Protein AF-A0A1B6GDN1-F1 (afdb_monomer_lite)

Radius of gyration: 27.47 Å; chains: 1; bounding box: 68×45×64 Å

Structure (mmCIF, N/CA/C/O backbone):
data_AF-A0A1B6GDN1-F1
#
_entry.id   AF-A0A1B6GDN1-F1
#
loop_
_atom_site.group_PDB
_atom_site.id
_atom_site.type_symbol
_atom_site.label_atom_id
_atom_site.label_alt_id
_atom_site.label_comp_id
_atom_site.label_asym_id
_atom_site.label_entity_id
_atom_site.label_seq_id
_atom_site.pdbx_PDB_ins_code
_atom_site.Cartn_x
_atom_site.Cartn_y
_atom_site.Cartn_z
_atom_site.occupancy
_atom_site.B_iso_or_equiv
_atom_site.auth_seq_id
_atom_site.auth_comp_id
_atom_site.auth_asym_id
_atom_site.auth_atom_id
_atom_site.pdbx_PDB_model_num
ATOM 1 N N . MET A 1 1 ? -23.883 3.744 -25.651 1.00 36.44 1 MET A N 1
ATOM 2 C CA . MET A 1 1 ? -23.664 4.531 -24.412 1.00 36.44 1 MET A CA 1
ATOM 3 C C . MET A 1 1 ? -23.917 3.648 -23.193 1.00 36.44 1 MET A C 1
ATOM 5 O O . MET A 1 1 ? -25.060 3.277 -22.968 1.00 36.44 1 MET A O 1
ATOM 9 N N . LYS A 1 2 ? -22.890 3.274 -22.416 1.00 37.72 2 LYS A N 1
ATOM 10 C CA . LYS A 1 2 ? -23.077 2.554 -21.140 1.00 37.72 2 LYS A CA 1
ATOM 11 C C . LYS A 1 2 ? -23.098 3.582 -20.001 1.00 37.72 2 LYS A C 1
ATOM 13 O O . LYS A 1 2 ? -22.078 4.206 -19.729 1.00 37.72 2 LYS A O 1
ATOM 18 N N . ARG A 1 3 ? -24.257 3.800 -19.367 1.00 40.12 3 ARG A N 1
ATOM 19 C CA . ARG A 1 3 ? -24.359 4.583 -18.122 1.00 40.12 3 ARG A CA 1
ATOM 20 C C . ARG A 1 3 ? -23.755 3.750 -16.991 1.00 40.12 3 ARG A C 1
ATOM 22 O O . ARG A 1 3 ? -24.363 2.780 -16.553 1.00 40.12 3 ARG A O 1
ATOM 29 N N . THR A 1 4 ? -22.564 4.106 -16.525 1.00 49.62 4 THR A N 1
ATOM 30 C CA . THR A 1 4 ? -21.987 3.544 -15.300 1.00 49.62 4 THR A CA 1
ATOM 31 C C . THR A 1 4 ? -22.791 4.069 -14.113 1.00 49.62 4 THR A C 1
ATOM 33 O O . THR A 1 4 ? -22.749 5.261 -13.810 1.00 49.62 4 THR A O 1
ATOM 36 N N . LEU A 1 5 ? -23.563 3.198 -13.462 1.00 50.72 5 LEU A N 1
ATOM 37 C CA . LEU A 1 5 ? -24.262 3.536 -12.224 1.00 50.72 5 LEU A CA 1
ATOM 38 C C . LEU A 1 5 ? -23.212 3.894 -11.166 1.00 50.72 5 LEU A C 1
ATOM 40 O O . LEU A 1 5 ? -22.351 3.081 -10.832 1.00 50.72 5 LEU A O 1
ATOM 44 N N . GLN A 1 6 ? -23.249 5.129 -10.660 1.00 56.06 6 GLN A N 1
ATOM 45 C CA . GLN A 1 6 ? -22.423 5.518 -9.523 1.00 56.06 6 GLN A CA 1
ATOM 46 C C . GLN A 1 6 ? -22.907 4.762 -8.287 1.00 56.06 6 GLN A C 1
ATOM 48 O O . GLN A 1 6 ? -23.904 5.132 -7.671 1.00 56.06 6 GLN A O 1
ATOM 53 N N . ILE A 1 7 ? -22.188 3.706 -7.917 1.00 63.28 7 ILE A N 1
ATOM 54 C CA . ILE A 1 7 ? -22.429 2.984 -6.671 1.00 63.28 7 ILE A CA 1
ATOM 55 C C . ILE A 1 7 ? -21.961 3.895 -5.531 1.00 63.28 7 ILE A C 1
ATOM 57 O O . ILE A 1 7 ? -20.764 4.129 -5.346 1.00 63.28 7 ILE A O 1
ATOM 61 N N . SER A 1 8 ? -22.905 4.472 -4.790 1.00 66.00 8 SER A N 1
ATOM 62 C CA . SER A 1 8 ? -22.600 5.153 -3.532 1.00 66.00 8 SER A CA 1
ATOM 63 C C . SER A 1 8 ? -22.639 4.127 -2.408 1.00 66.00 8 SER A C 1
ATOM 65 O O . SER A 1 8 ? -23.619 3.404 -2.265 1.00 66.00 8 SER A O 1
ATOM 67 N N . SER A 1 9 ? -21.569 4.066 -1.616 1.00 77.38 9 SER A N 1
ATOM 68 C CA . SER A 1 9 ? -21.533 3.253 -0.401 1.00 77.38 9 SER A CA 1
ATOM 69 C C . SER A 1 9 ? -21.728 4.162 0.802 1.00 77.38 9 SER A C 1
ATOM 71 O O . SER A 1 9 ? -21.069 5.201 0.921 1.00 77.38 9 SER A O 1
ATOM 73 N N . THR A 1 10 ? -22.590 3.746 1.720 1.00 81.81 10 THR A N 1
ATOM 74 C CA . THR A 1 10 ? -22.705 4.360 3.043 1.00 81.81 10 THR A CA 1
ATOM 75 C C . THR A 1 10 ? -21.763 3.620 3.984 1.00 81.81 10 THR A C 1
ATOM 77 O O . THR A 1 10 ? -21.824 2.398 4.070 1.00 81.81 10 THR A O 1
ATOM 80 N N . ARG A 1 11 ? -20.864 4.335 4.661 1.00 84.06 11 ARG A N 1
ATOM 81 C CA . ARG A 1 11 ? -19.996 3.756 5.699 1.00 84.06 11 ARG A CA 1
ATOM 82 C C . ARG A 1 11 ? -19.789 4.760 6.828 1.00 84.06 11 ARG A C 1
ATOM 84 O O . ARG A 1 11 ? -19.886 5.969 6.600 1.00 84.06 11 ARG A O 1
ATOM 91 N N . ARG A 1 12 ? -19.521 4.264 8.038 1.00 84.25 12 ARG A N 1
ATOM 92 C CA . ARG A 1 12 ? -19.179 5.117 9.184 1.00 84.25 12 ARG A CA 1
ATOM 93 C C . ARG A 1 12 ? -17.812 5.756 8.961 1.00 84.25 12 ARG A C 1
ATOM 95 O O . ARG A 1 12 ? -16.894 5.116 8.446 1.00 84.25 12 ARG A O 1
ATOM 102 N N . CYS A 1 13 ? -17.685 7.026 9.325 1.00 80.38 13 CYS A N 1
ATOM 103 C CA . CYS A 1 13 ? -16.396 7.705 9.347 1.00 80.38 13 CYS A CA 1
ATOM 104 C C . CYS A 1 13 ? -15.622 7.286 10.594 1.00 80.38 13 CYS A C 1
ATOM 106 O O . CYS A 1 13 ? -15.923 7.774 11.674 1.00 80.38 13 CYS A O 1
ATOM 108 N N . ILE A 1 14 ? -14.643 6.398 10.418 1.00 84.69 14 ILE A N 1
ATOM 109 C CA . ILE A 1 14 ? -13.718 5.986 11.473 1.00 84.69 14 ILE A CA 1
ATOM 110 C C . ILE A 1 14 ? -12.353 6.601 11.154 1.00 84.69 14 ILE A C 1
ATOM 112 O O . ILE A 1 14 ? -11.709 6.253 10.166 1.00 84.69 14 ILE A O 1
ATOM 116 N N . ASN A 1 15 ? -11.956 7.567 11.965 1.00 85.06 15 ASN A N 1
ATOM 117 C CA . ASN A 1 15 ? -10.642 8.200 12.011 1.00 85.06 15 ASN A CA 1
ATOM 118 C C . ASN A 1 15 ? -10.199 8.346 13.481 1.00 85.06 15 ASN A C 1
ATOM 120 O O . ASN A 1 15 ? -11.004 8.115 14.387 1.00 85.06 15 ASN A O 1
ATOM 124 N N . SER A 1 16 ? -8.943 8.737 13.717 1.00 85.50 16 SER A N 1
ATOM 125 C CA . SER A 1 16 ? -8.387 8.860 15.077 1.00 85.50 16 SER A CA 1
ATOM 126 C C . SER A 1 16 ? -9.278 9.708 15.994 1.00 85.50 16 SER A C 1
ATOM 128 O O . SER A 1 16 ? -9.719 9.236 17.035 1.00 85.50 16 SER A O 1
ATOM 130 N N . ASN A 1 17 ? -9.670 10.900 15.539 1.00 84.88 17 ASN A N 1
ATOM 131 C CA . ASN A 1 17 ? -10.468 11.840 16.332 1.00 84.88 17 ASN A CA 1
ATOM 132 C C . ASN A 1 17 ? -11.879 11.306 16.646 1.00 84.88 17 ASN A C 1
ATOM 134 O O . ASN A 1 17 ? -12.402 11.526 17.735 1.00 84.88 17 ASN A O 1
ATOM 138 N N . SER A 1 18 ? -12.512 10.589 15.710 1.00 86.38 18 SER A N 1
ATOM 139 C CA . SER A 1 18 ? -13.833 9.973 15.916 1.00 86.38 18 SER A CA 1
ATOM 140 C C . SER A 1 18 ? -13.783 8.800 16.896 1.00 86.38 18 SER A C 1
ATOM 142 O O . SER A 1 18 ? -14.726 8.605 17.659 1.00 86.38 18 SER A O 1
ATOM 144 N N . LEU A 1 19 ? -12.677 8.045 16.909 1.00 89.94 19 LEU A N 1
ATOM 145 C CA . LEU A 1 19 ? -12.455 6.964 17.869 1.00 89.94 19 LEU A CA 1
ATOM 146 C C . LEU A 1 19 ? -12.156 7.515 19.261 1.00 89.94 19 LEU A C 1
ATOM 148 O O . LEU A 1 19 ? -12.656 6.984 20.246 1.00 89.94 19 LEU A O 1
ATOM 152 N N . GLU A 1 20 ? -11.396 8.601 19.345 1.00 90.62 20 GLU A N 1
ATOM 153 C CA . GLU A 1 20 ? -11.135 9.293 20.603 1.00 90.62 20 GLU A CA 1
ATOM 154 C C . GLU A 1 20 ? -12.417 9.898 21.184 1.00 90.62 20 GLU A C 1
ATOM 156 O O . GLU A 1 20 ? -12.739 9.671 22.348 1.00 90.62 20 GLU A O 1
ATOM 161 N N . SER A 1 21 ? -13.230 10.538 20.340 1.00 88.19 21 SER A N 1
ATOM 162 C CA . SER A 1 21 ? -14.556 11.032 20.728 1.00 88.19 21 SER A CA 1
ATOM 163 C C . SER A 1 21 ? -15.477 9.896 21.188 1.00 88.19 21 SER A C 1
ATOM 165 O O . SER A 1 21 ? -16.193 10.052 22.174 1.00 88.19 21 SER A O 1
ATOM 167 N N . LEU A 1 22 ? -15.441 8.736 20.517 1.00 91.62 22 LEU A N 1
ATOM 168 C CA . LEU A 1 22 ? -16.193 7.546 20.929 1.00 91.62 22 LEU A CA 1
ATOM 169 C C . LEU A 1 22 ? -15.729 7.039 22.300 1.00 91.62 22 LEU A C 1
ATOM 171 O O . LEU A 1 22 ? -16.557 6.712 23.145 1.00 91.62 22 LEU A O 1
ATOM 175 N N . LYS A 1 23 ? -14.412 6.984 22.525 1.00 91.94 23 LYS A N 1
ATOM 176 C CA . LYS A 1 23 ? -13.816 6.536 23.787 1.00 91.94 23 LYS A CA 1
ATOM 177 C C . LYS A 1 23 ? -14.230 7.444 24.942 1.00 91.94 23 LYS A C 1
ATOM 179 O O . LYS A 1 23 ? -14.676 6.939 25.967 1.00 91.94 23 LYS A O 1
ATOM 184 N N . ILE A 1 24 ? -14.141 8.761 24.749 1.00 91.00 24 ILE A N 1
ATOM 185 C CA . ILE A 1 24 ? -14.584 9.755 25.735 1.00 91.00 24 ILE A CA 1
ATOM 186 C C . ILE A 1 24 ? -16.080 9.579 26.012 1.00 91.00 24 ILE A C 1
ATOM 188 O O . ILE A 1 24 ? -16.482 9.456 27.168 1.00 91.00 24 ILE A O 1
ATOM 192 N N . PHE A 1 25 ? -16.901 9.477 24.964 1.00 89.81 25 PHE A N 1
ATOM 193 C CA . PHE A 1 25 ? -18.346 9.316 25.107 1.00 89.81 25 PHE A CA 1
ATOM 194 C C . PHE A 1 25 ? -18.714 8.062 25.906 1.00 89.81 25 PHE A C 1
ATOM 196 O O . PHE A 1 25 ? -19.534 8.147 26.811 1.00 89.81 25 PHE A O 1
ATOM 203 N N . LEU A 1 26 ? -18.089 6.916 25.617 1.00 90.88 26 LEU A N 1
ATOM 204 C CA . LEU A 1 26 ? -18.337 5.666 26.343 1.00 90.88 26 LEU A CA 1
ATOM 205 C C . LEU A 1 26 ? -17.805 5.695 27.779 1.00 90.88 26 LEU A C 1
ATOM 207 O O . LEU A 1 26 ? -18.414 5.083 28.650 1.00 90.88 26 LEU A O 1
ATOM 211 N N . SER A 1 27 ? -16.707 6.411 28.040 1.00 89.38 27 SER A N 1
ATOM 212 C CA . SER A 1 27 ? -16.177 6.572 29.400 1.00 89.38 27 SER A CA 1
ATOM 213 C C . SER A 1 27 ? -17.078 7.415 30.308 1.00 89.38 27 SER A C 1
ATOM 215 O O . SER A 1 27 ? -17.037 7.251 31.521 1.00 89.38 27 SER A O 1
ATOM 217 N N . LEU A 1 28 ? -17.907 8.285 29.720 1.00 88.81 28 LEU A N 1
ATOM 218 C CA . LEU A 1 28 ? -18.851 9.149 30.433 1.00 88.81 28 LEU A CA 1
ATOM 219 C C . LEU A 1 28 ? -20.216 8.489 30.687 1.00 88.81 28 LEU A C 1
ATOM 221 O O . LEU A 1 28 ? -21.013 9.034 31.445 1.00 88.81 28 LEU A O 1
ATOM 225 N N . GLN A 1 29 ? -20.524 7.359 30.042 1.00 88.00 29 GLN A N 1
ATOM 226 C CA . GLN A 1 29 ? -21.812 6.686 30.229 1.00 88.00 29 GLN A CA 1
ATOM 227 C C . GLN A 1 29 ? -21.839 5.902 31.543 1.00 88.00 29 GLN A C 1
ATOM 229 O O . GLN A 1 29 ? -20.947 5.095 31.810 1.00 88.00 29 GLN A O 1
ATOM 234 N N . SER A 1 30 ? -22.904 6.083 32.331 1.00 82.06 30 SER A N 1
ATOM 235 C CA . SER A 1 30 ? -23.196 5.200 33.457 1.00 82.06 30 SER A CA 1
ATOM 236 C C . SER A 1 30 ? -23.829 3.905 32.937 1.00 82.06 30 SER A C 1
ATOM 238 O O . SER A 1 30 ? -24.852 3.899 32.252 1.00 82.06 30 SER A O 1
ATOM 240 N N . TRP A 1 31 ? -23.202 2.770 33.250 1.00 88.75 31 TRP A N 1
ATOM 241 C CA . TRP A 1 31 ? -23.702 1.443 32.864 1.00 88.75 31 TRP A CA 1
ATOM 242 C C . TRP A 1 31 ? -24.789 0.918 33.812 1.00 88.75 31 TRP A C 1
ATOM 244 O O . TRP A 1 31 ? -25.332 -0.162 33.590 1.00 88.75 31 TRP A O 1
ATOM 254 N N . GLU A 1 32 ? -25.142 1.694 34.837 1.00 86.50 32 GLU A N 1
ATOM 255 C CA . GLU A 1 32 ? -26.159 1.382 35.849 1.00 86.50 32 GLU A CA 1
ATOM 256 C C . GLU A 1 32 ? -27.493 0.994 35.205 1.00 86.50 32 GLU A C 1
ATOM 258 O O . GLU A 1 32 ? -28.042 -0.058 35.509 1.00 86.50 32 GLU A O 1
ATOM 263 N N . ALA A 1 33 ? -27.942 1.734 34.187 1.00 81.81 33 ALA A N 1
ATOM 264 C CA . ALA A 1 33 ? -29.197 1.445 33.490 1.00 81.81 33 ALA A CA 1
ATOM 265 C C . ALA A 1 33 ? -29.233 0.066 32.796 1.00 81.81 33 ALA A C 1
ATOM 267 O O . ALA A 1 33 ? -30.323 -0.455 32.529 1.00 81.81 33 ALA A O 1
ATOM 268 N N . VAL A 1 34 ? -28.066 -0.503 32.474 1.00 86.88 34 VAL A N 1
ATOM 269 C CA . VAL A 1 34 ? -27.907 -1.849 31.901 1.00 86.88 34 VAL A CA 1
ATOM 270 C C . VAL A 1 34 ? -27.780 -2.892 33.013 1.00 86.88 34 VAL A C 1
ATOM 272 O O . VAL A 1 34 ? -28.376 -3.960 32.900 1.00 86.88 34 VAL A O 1
ATOM 275 N N . LEU A 1 35 ? -27.052 -2.573 34.086 1.00 86.25 35 LEU A N 1
ATOM 276 C CA . LEU A 1 35 ? -26.782 -3.474 35.212 1.00 86.25 35 LEU A CA 1
ATOM 277 C C . LEU A 1 35 ? -27.988 -3.663 36.148 1.00 86.25 35 LEU A C 1
ATOM 279 O O . LEU A 1 35 ? -28.166 -4.745 36.693 1.00 86.25 35 LEU A O 1
ATOM 283 N N . GLU A 1 36 ? -28.848 -2.655 36.290 1.00 87.75 36 GLU A N 1
ATOM 284 C CA . GLU A 1 36 ? -30.061 -2.697 37.125 1.00 87.75 36 GLU A CA 1
ATOM 285 C C . GLU A 1 36 ? -31.249 -3.401 36.442 1.00 87.75 36 GLU A C 1
ATOM 287 O O . GLU A 1 36 ? -32.354 -3.472 36.982 1.00 87.75 36 GLU A O 1
ATOM 292 N N . CYS A 1 37 ? -31.068 -3.908 35.220 1.00 86.44 37 CYS A N 1
ATOM 293 C CA . CYS A 1 37 ? -32.132 -4.599 34.503 1.00 86.44 37 CYS A CA 1
ATOM 294 C C . CYS A 1 37 ? -32.304 -6.041 34.982 1.00 86.44 37 CYS A C 1
ATOM 296 O O . CYS A 1 37 ? -31.422 -6.874 34.810 1.00 86.44 37 CYS A O 1
ATOM 298 N N . ASN A 1 38 ? -33.515 -6.372 35.431 1.00 84.31 38 ASN A N 1
ATOM 299 C CA . ASN A 1 38 ? -33.874 -7.739 35.825 1.00 84.31 38 ASN A CA 1
ATOM 300 C C . ASN A 1 38 ? -34.007 -8.715 34.640 1.00 84.31 38 ASN A C 1
ATOM 302 O O . ASN A 1 38 ? -34.018 -9.925 34.846 1.00 84.31 38 ASN A O 1
ATOM 306 N N . ASN A 1 39 ? -34.148 -8.210 33.407 1.00 90.50 39 ASN A N 1
ATOM 307 C CA . ASN A 1 39 ? -34.289 -9.028 32.201 1.00 90.50 39 ASN A CA 1
ATOM 308 C C . ASN A 1 39 ? -33.098 -8.820 31.255 1.00 90.50 39 ASN A C 1
ATOM 310 O O . ASN A 1 39 ? -32.751 -7.681 30.930 1.00 90.50 39 ASN A O 1
ATOM 314 N N . VAL A 1 40 ? -32.534 -9.928 30.770 1.00 90.44 40 VAL A N 1
ATOM 315 C CA . VAL A 1 40 ? -31.397 -9.970 29.841 1.00 90.44 40 VAL A CA 1
ATOM 316 C C . VAL A 1 40 ? -31.727 -9.259 28.530 1.00 90.44 40 VAL A C 1
ATOM 318 O O . VAL A 1 40 ? -30.922 -8.459 28.056 1.00 90.44 40 VAL A O 1
ATOM 321 N N . ASP A 1 41 ? -32.928 -9.463 27.982 1.00 91.44 41 ASP A N 1
ATOM 322 C CA . ASP A 1 41 ? -33.338 -8.808 26.732 1.00 91.44 41 ASP A CA 1
ATOM 323 C C . ASP A 1 41 ? -33.416 -7.287 26.896 1.00 91.44 41 ASP A C 1
ATOM 325 O O . ASP A 1 41 ? -32.980 -6.519 26.036 1.00 91.44 41 ASP A O 1
ATOM 329 N N . SER A 1 42 ? -33.937 -6.824 28.033 1.00 88.06 42 SER A N 1
ATOM 330 C CA . SER A 1 42 ? -34.022 -5.397 28.348 1.00 88.06 42 SER A CA 1
ATOM 331 C C . SER A 1 42 ? -32.638 -4.781 28.562 1.00 88.06 42 SER A C 1
ATOM 333 O O . SER A 1 42 ? -32.384 -3.678 28.075 1.00 88.06 42 SER A O 1
ATOM 335 N N . ALA A 1 43 ? -31.733 -5.495 29.238 1.00 90.69 43 ALA A N 1
ATOM 336 C CA . ALA A 1 43 ? -30.345 -5.076 29.421 1.00 90.69 43 ALA A CA 1
ATOM 337 C C . ALA A 1 43 ? -29.620 -4.958 28.070 1.00 90.69 43 ALA A C 1
ATOM 339 O O . ALA A 1 43 ? -29.003 -3.931 27.779 1.00 90.69 43 ALA A O 1
ATOM 340 N N . TYR A 1 44 ? -29.764 -5.969 27.206 1.00 92.38 44 TYR A N 1
ATOM 341 C CA . TYR A 1 44 ? -29.163 -5.990 25.874 1.00 92.38 44 TYR A CA 1
ATOM 342 C C . TYR A 1 44 ? -29.672 -4.848 24.991 1.00 92.38 44 TYR A C 1
ATOM 344 O O . TYR A 1 44 ? -28.875 -4.144 24.372 1.00 92.38 44 TYR A O 1
ATOM 352 N N . ASN A 1 45 ? -30.985 -4.609 24.965 1.00 92.25 45 ASN A N 1
ATOM 353 C CA . ASN A 1 45 ? -31.564 -3.528 24.169 1.00 92.25 45 ASN A CA 1
ATOM 354 C C . ASN A 1 45 ? -31.078 -2.147 24.630 1.00 92.25 45 ASN A C 1
ATOM 356 O O . ASN A 1 45 ? -30.748 -1.303 23.795 1.00 92.25 45 ASN A O 1
ATOM 360 N N . LYS A 1 46 ? -30.968 -1.920 25.946 1.00 90.06 46 LYS A N 1
ATOM 361 C CA . LYS A 1 46 ? -30.412 -0.672 26.492 1.00 90.06 46 LYS A CA 1
ATOM 362 C C . LYS A 1 46 ? -28.935 -0.509 26.150 1.00 90.06 46 LYS A C 1
ATOM 364 O O . LYS A 1 46 ? -28.535 0.562 25.697 1.00 90.06 46 LYS A O 1
ATOM 369 N N . PHE A 1 47 ? -28.145 -1.570 26.297 1.00 92.75 47 PHE A N 1
ATOM 370 C CA . PHE A 1 47 ? -26.743 -1.580 25.884 1.00 92.75 47 PHE A CA 1
ATOM 371 C C . PHE A 1 47 ? -26.603 -1.223 24.399 1.00 92.75 47 PHE A C 1
ATOM 373 O O . PHE A 1 47 ? -25.873 -0.298 24.039 1.00 92.75 47 PHE A O 1
ATOM 380 N N . LEU A 1 48 ? -27.359 -1.902 23.534 1.00 93.38 48 LEU A N 1
ATOM 381 C CA . LEU A 1 48 ? -27.337 -1.670 22.096 1.00 93.38 48 LEU A CA 1
ATOM 382 C C . LEU A 1 48 ? -27.755 -0.238 21.749 1.00 93.38 48 LEU A C 1
ATOM 384 O O . LEU A 1 48 ? -27.156 0.371 20.861 1.00 93.38 48 LEU A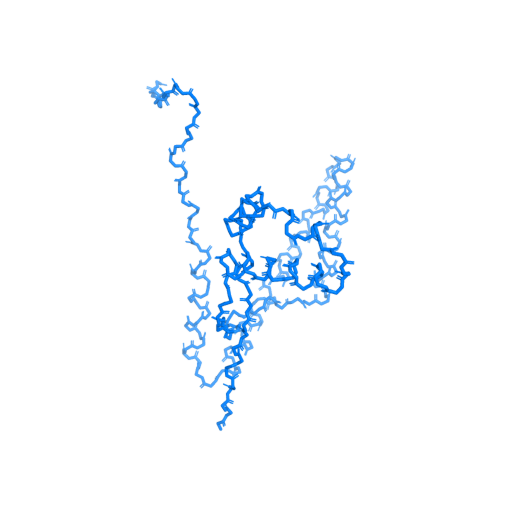 O 1
ATOM 388 N N . MET A 1 49 ? -28.739 0.320 22.457 1.00 91.50 49 MET A N 1
ATOM 389 C CA . MET A 1 49 ? -29.175 1.703 22.277 1.00 91.50 49 MET A CA 1
ATOM 390 C C . MET A 1 49 ? -28.055 2.695 22.614 1.00 91.50 49 MET A C 1
ATOM 392 O O . MET A 1 49 ? -27.780 3.583 21.807 1.00 91.50 49 MET A O 1
ATOM 396 N N . ILE A 1 50 ? -27.370 2.514 23.749 1.00 90.81 50 ILE A N 1
ATOM 397 C CA . ILE A 1 50 ? -26.252 3.370 24.182 1.00 90.81 50 ILE A CA 1
ATOM 398 C C . ILE A 1 50 ? -25.104 3.305 23.169 1.00 90.81 50 ILE A C 1
ATOM 400 O O . ILE A 1 50 ? -24.616 4.341 22.717 1.00 90.81 50 ILE A O 1
ATOM 404 N N . ILE A 1 51 ? -24.713 2.099 22.747 1.00 91.88 51 ILE A N 1
ATOM 405 C CA . ILE A 1 51 ? -23.650 1.905 21.752 1.00 91.88 51 ILE A CA 1
ATOM 406 C C . ILE A 1 51 ? -24.039 2.506 20.399 1.00 91.88 51 ILE A C 1
ATOM 408 O O . ILE A 1 51 ? -23.229 3.175 19.757 1.00 91.88 51 ILE A O 1
ATOM 412 N N . THR A 1 52 ? -25.279 2.305 19.953 1.00 91.31 52 THR A N 1
ATOM 413 C CA . THR A 1 52 ? -25.759 2.849 18.676 1.00 91.31 52 THR A CA 1
ATOM 414 C C . THR A 1 52 ? -25.798 4.373 18.705 1.00 91.31 52 THR A C 1
ATOM 416 O O . THR A 1 52 ? -25.400 5.007 17.725 1.00 91.31 52 THR A O 1
ATOM 419 N N . LEU A 1 53 ? -26.230 4.961 19.824 1.00 90.12 53 LEU A N 1
ATOM 420 C CA . LEU A 1 53 ? -26.216 6.404 20.035 1.00 90.12 53 LEU A CA 1
ATOM 421 C C . LEU A 1 53 ? -24.784 6.933 19.968 1.00 90.12 53 LEU A C 1
ATOM 423 O O . LEU A 1 53 ? -24.519 7.788 19.129 1.00 90.12 53 LEU A O 1
ATOM 427 N N . ALA A 1 54 ? -23.870 6.356 20.755 1.00 90.38 54 ALA A N 1
ATOM 428 C CA . ALA A 1 54 ? -22.455 6.719 20.784 1.00 90.38 54 ALA A CA 1
ATOM 429 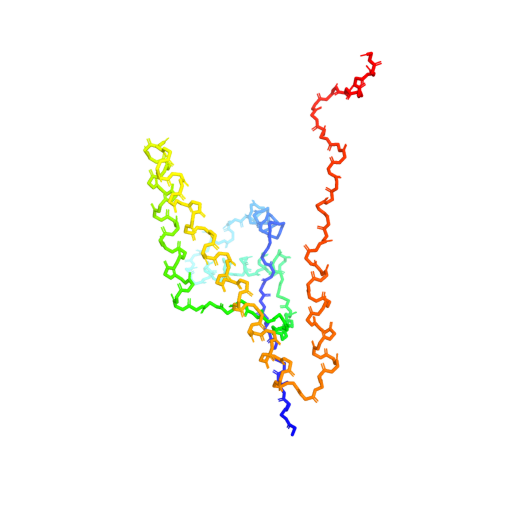C C . ALA A 1 54 ? -21.819 6.658 19.388 1.00 90.38 54 ALA A C 1
ATOM 431 O O . ALA A 1 54 ? -21.161 7.598 18.948 1.00 90.38 54 ALA A O 1
ATOM 432 N N . LEU A 1 55 ? -22.079 5.579 18.643 1.00 90.06 55 LEU A N 1
ATOM 433 C CA . LEU A 1 55 ? -21.590 5.414 17.277 1.00 90.06 55 LEU A CA 1
ATOM 434 C C . LEU A 1 55 ? -22.184 6.439 16.309 1.00 90.06 55 LEU A C 1
ATOM 436 O O . LEU A 1 55 ? -21.510 6.831 15.361 1.00 90.06 55 LEU A O 1
ATOM 440 N N . ASN A 1 56 ? -23.439 6.847 16.480 1.00 89.31 56 ASN A N 1
ATOM 441 C CA . ASN A 1 56 ? -24.068 7.836 15.607 1.00 89.31 56 ASN A CA 1
ATOM 442 C C . ASN A 1 56 ? -23.577 9.261 15.890 1.00 89.31 56 ASN A C 1
ATOM 444 O O . ASN A 1 56 ? -23.441 10.029 14.936 1.00 89.31 56 ASN A O 1
ATOM 448 N N . THR A 1 57 ? -23.268 9.596 17.146 1.00 87.19 57 THR A N 1
ATOM 449 C CA . THR A 1 57 ? -22.673 10.887 17.519 1.00 87.19 57 THR A CA 1
ATOM 450 C C . THR A 1 57 ? -21.203 10.980 17.129 1.00 87.19 57 THR A C 1
ATOM 452 O O . THR A 1 57 ? -20.814 11.954 16.487 1.00 87.19 57 THR A O 1
ATOM 455 N N . SER A 1 58 ? -20.379 9.987 17.470 1.00 89.50 58 SER A N 1
ATOM 456 C CA . SER A 1 58 ? -18.930 10.058 17.230 1.00 89.50 58 SER A CA 1
ATOM 457 C C . SER A 1 58 ? -18.529 9.642 15.808 1.00 89.50 58 SER A C 1
ATOM 459 O O . SER A 1 58 ? -17.611 10.221 15.226 1.00 89.50 58 SER A O 1
ATOM 461 N N . CYS A 1 59 ? -19.225 8.657 15.228 1.00 88.25 59 CYS A N 1
ATOM 462 C CA . CYS A 1 59 ? -18.877 8.001 13.962 1.00 88.25 59 CYS A CA 1
ATOM 463 C C . CYS A 1 59 ? -20.066 8.011 12.974 1.00 88.25 59 CYS A C 1
ATOM 465 O O . CYS A 1 59 ? -20.592 6.944 12.608 1.00 88.25 59 CYS A O 1
ATOM 467 N N . PRO A 1 60 ? -20.508 9.196 12.507 1.00 86.69 60 PRO A N 1
ATOM 468 C CA . PRO A 1 60 ? -21.702 9.322 11.682 1.00 86.69 60 PRO A CA 1
ATOM 469 C C . PRO A 1 60 ? -21.564 8.586 10.345 1.00 86.69 60 PRO A C 1
ATOM 471 O O . PRO A 1 60 ? -20.481 8.478 9.753 1.00 86.69 60 PRO A O 1
ATOM 474 N N . LEU A 1 61 ? -22.698 8.102 9.838 1.00 87.19 61 LEU A N 1
ATOM 475 C CA . LEU A 1 61 ? -22.794 7.500 8.513 1.00 87.19 61 LEU A CA 1
ATOM 476 C C . LEU A 1 61 ? -22.665 8.591 7.449 1.00 87.19 61 LEU A C 1
ATOM 478 O O . LEU A 1 61 ? -23.483 9.507 7.380 1.00 87.19 61 LEU A O 1
ATOM 482 N N . ARG A 1 62 ? -21.651 8.480 6.587 1.00 83.56 62 ARG A N 1
ATOM 483 C CA . ARG A 1 62 ? -21.479 9.388 5.447 1.00 83.56 62 ARG A CA 1
ATOM 484 C C . ARG A 1 62 ? -21.600 8.629 4.135 1.00 83.56 62 ARG A C 1
ATOM 486 O O . ARG A 1 62 ? -21.168 7.481 4.007 1.00 83.56 62 ARG A O 1
ATOM 493 N N . LYS A 1 63 ? -22.191 9.294 3.142 1.00 83.25 63 LYS A N 1
ATOM 494 C CA . L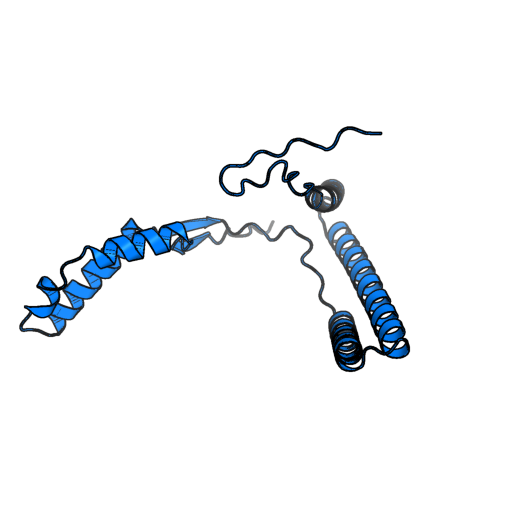YS A 1 63 ? -22.230 8.805 1.763 1.00 83.25 63 LYS A CA 1
ATOM 495 C C . LYS A 1 63 ? -20.872 9.053 1.128 1.00 83.25 63 LYS A C 1
ATOM 497 O O . LYS A 1 63 ? -20.426 10.195 1.033 1.00 83.25 63 LYS A O 1
ATOM 502 N N . PHE A 1 64 ? -20.232 7.991 0.663 1.00 74.19 64 PHE A N 1
ATOM 503 C CA . PHE A 1 64 ? -19.005 8.099 -0.108 1.00 74.19 64 PHE A CA 1
ATOM 504 C C . PHE A 1 64 ? -19.330 7.909 -1.582 1.00 74.19 64 PHE A C 1
ATOM 506 O O . PHE A 1 64 ? -20.029 6.970 -1.980 1.00 74.19 64 PHE A O 1
ATOM 513 N N . ARG A 1 65 ? -18.817 8.826 -2.403 1.00 70.44 65 ARG A N 1
ATOM 514 C CA . ARG A 1 65 ? -18.775 8.630 -3.848 1.00 70.44 65 ARG A CA 1
ATOM 515 C C . ARG A 1 65 ? -17.566 7.758 -4.147 1.00 70.44 65 ARG A C 1
ATOM 517 O O . ARG A 1 65 ? -16.438 8.161 -3.859 1.00 70.44 65 ARG A O 1
ATOM 524 N N . GLN A 1 66 ? -17.806 6.581 -4.717 1.00 61.47 66 GLN A N 1
ATOM 525 C CA . GLN A 1 66 ? -16.757 5.816 -5.380 1.00 61.47 66 GLN A CA 1
ATOM 526 C C . GLN A 1 66 ? -16.189 6.723 -6.475 1.00 61.47 66 GLN A C 1
ATOM 528 O O . GLN A 1 66 ? -16.887 7.077 -7.429 1.00 61.47 66 GLN A O 1
ATOM 533 N N . ARG A 1 67 ? -14.949 7.186 -6.305 1.00 61.06 67 ARG A N 1
ATOM 534 C CA . ARG A 1 67 ? -14.250 7.826 -7.416 1.00 61.06 67 ARG A CA 1
ATOM 535 C C . ARG A 1 67 ? -13.987 6.707 -8.423 1.00 61.06 67 ARG A C 1
ATOM 537 O O . ARG A 1 67 ? -13.492 5.664 -8.000 1.00 61.06 67 ARG A O 1
ATOM 544 N N . PRO A 1 68 ? -14.320 6.873 -9.716 1.00 56.34 68 PRO A N 1
ATOM 545 C CA . PRO A 1 68 ? -13.817 5.935 -10.704 1.00 56.34 68 PRO A CA 1
ATOM 546 C C . PRO A 1 68 ? -12.298 5.947 -10.549 1.00 56.34 68 PRO A C 1
ATOM 548 O O . PRO A 1 68 ? -11.705 7.028 -10.571 1.00 56.34 68 PRO A O 1
ATOM 551 N N . ASN A 1 69 ? -11.697 4.785 -10.294 1.00 53.22 69 ASN A N 1
ATOM 552 C CA . ASN A 1 69 ? -10.248 4.632 -10.215 1.00 53.22 69 ASN A CA 1
ATOM 553 C C . ASN A 1 69 ? -9.664 5.098 -11.554 1.00 53.22 69 ASN A C 1
ATOM 555 O O . ASN A 1 69 ? -9.634 4.354 -12.526 1.00 53.22 69 ASN A O 1
ATOM 559 N N . SER A 1 70 ? -9.321 6.383 -11.636 1.00 52.66 70 SER A N 1
ATOM 560 C CA . SER A 1 70 ? -8.824 7.027 -12.850 1.00 52.66 70 SER A CA 1
ATOM 561 C C . SER A 1 70 ? -7.307 7.024 -12.906 1.00 52.66 70 SER A C 1
ATOM 563 O O . SER A 1 70 ? -6.738 7.462 -13.902 1.00 52.66 70 SER A O 1
ATOM 565 N N . SER A 1 71 ? -6.648 6.606 -11.827 1.00 55.72 71 SER A N 1
ATOM 566 C CA . SER A 1 71 ? -5.252 6.223 -11.901 1.00 55.72 71 SER A CA 1
ATOM 567 C C . SER A 1 71 ? -5.183 4.956 -12.732 1.00 55.72 71 SER A C 1
ATOM 569 O O . SER A 1 71 ? -5.933 4.011 -12.494 1.00 55.72 71 SER A O 1
ATOM 571 N N . VAL A 1 72 ? -4.283 4.954 -13.711 1.00 56.72 72 VAL A N 1
ATOM 572 C CA . VAL A 1 72 ? -3.743 3.737 -14.310 1.00 56.72 72 VAL A CA 1
ATOM 573 C C . VAL A 1 72 ? -3.180 2.928 -13.140 1.00 56.72 72 VAL A C 1
ATOM 575 O O . VAL A 1 72 ? -2.067 3.172 -12.677 1.00 56.72 72 VAL A O 1
ATOM 578 N N . ASN A 1 73 ? -4.031 2.101 -12.530 1.00 55.72 73 ASN A N 1
ATOM 579 C CA . ASN A 1 73 ? -3.690 1.361 -11.328 1.00 55.72 73 ASN A CA 1
ATOM 580 C C . ASN A 1 73 ? -2.477 0.504 -11.665 1.00 55.72 73 ASN A C 1
ATOM 582 O O . ASN A 1 73 ? -2.424 -0.085 -12.744 1.00 55.72 73 ASN A O 1
ATOM 586 N N . HIS A 1 74 ? -1.486 0.512 -10.773 1.00 59.34 74 HIS A N 1
ATOM 587 C CA . HIS A 1 74 ? -0.232 -0.203 -10.951 1.00 59.34 74 HIS A CA 1
ATOM 588 C C . HIS A 1 74 ? -0.483 -1.608 -11.493 1.00 59.34 74 HIS A C 1
ATOM 590 O O . HIS A 1 74 ? -1.078 -2.446 -10.819 1.00 59.34 74 HIS A O 1
ATOM 596 N N . VAL A 1 75 ? -0.046 -1.832 -12.731 1.00 61.03 75 VAL A N 1
ATOM 597 C CA . VAL A 1 75 ? -0.080 -3.147 -13.354 1.00 61.03 75 VAL A CA 1
ATOM 598 C C . VAL A 1 75 ? 0.965 -3.982 -12.632 1.00 61.03 75 VAL A C 1
ATOM 600 O O . VAL A 1 75 ? 2.166 -3.799 -12.826 1.00 61.03 75 VAL A O 1
ATOM 603 N N . PHE A 1 76 ? 0.495 -4.831 -11.72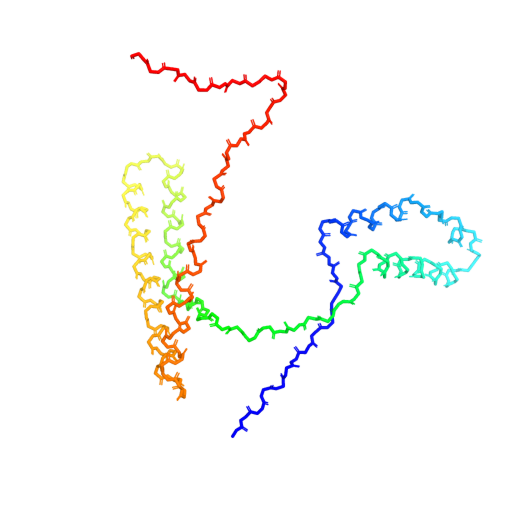4 1.00 66.19 76 PHE A N 1
ATOM 604 C CA . PHE A 1 76 ? 1.308 -5.857 -11.095 1.00 66.19 76 PHE A CA 1
ATOM 605 C C . PHE A 1 76 ? 1.310 -7.076 -12.009 1.00 66.19 76 PHE A C 1
ATOM 607 O O . PHE A 1 76 ? 0.297 -7.749 -12.169 1.00 66.19 76 PHE A O 1
ATOM 614 N N . ASP A 1 77 ? 2.458 -7.316 -12.628 1.00 82.56 77 ASP A N 1
ATOM 615 C CA . ASP A 1 77 ? 2.732 -8.510 -13.420 1.00 82.56 77 ASP A CA 1
ATOM 616 C C . ASP A 1 77 ? 3.280 -9.626 -12.507 1.00 82.56 77 ASP A C 1
ATOM 618 O O . ASP A 1 77 ? 3.925 -9.354 -11.481 1.00 82.56 77 ASP A O 1
ATOM 622 N N . ALA A 1 78 ? 3.048 -10.886 -12.875 1.00 87.12 78 ALA A N 1
ATOM 623 C CA . ALA A 1 78 ? 3.586 -12.046 -12.163 1.00 87.12 78 ALA A CA 1
ATOM 624 C C . ALA A 1 78 ? 5.124 -12.012 -12.148 1.00 87.12 78 ALA A C 1
ATOM 626 O O . ALA A 1 78 ? 5.749 -12.277 -11.119 1.00 87.12 78 ALA A O 1
ATOM 627 N N . GLU A 1 79 ? 5.734 -11.574 -13.253 1.00 89.12 79 GLU A N 1
ATOM 628 C CA . GLU A 1 79 ? 7.184 -11.402 -13.369 1.00 89.12 79 GLU A CA 1
ATOM 629 C C . GLU A 1 79 ? 7.714 -10.301 -12.434 1.00 89.12 79 GLU A C 1
ATOM 631 O O . GLU A 1 79 ? 8.707 -10.493 -11.735 1.00 89.12 79 GLU A O 1
ATOM 636 N N . ALA A 1 80 ? 7.020 -9.160 -12.340 1.00 89.19 80 ALA A N 1
ATOM 637 C CA . ALA A 1 80 ? 7.401 -8.088 -11.416 1.00 89.19 80 ALA A CA 1
ATOM 638 C C . ALA A 1 80 ? 7.298 -8.538 -9.949 1.00 89.19 80 ALA A C 1
ATOM 640 O O . ALA A 1 80 ? 8.134 -8.172 -9.123 1.00 89.19 80 ALA A O 1
ATOM 641 N N . SER A 1 81 ? 6.303 -9.368 -9.630 1.00 89.75 81 SER A N 1
ATOM 642 C CA . SER A 1 81 ? 6.147 -9.958 -8.297 1.00 89.75 81 SER A CA 1
ATOM 643 C C . SER A 1 81 ? 7.275 -10.943 -7.975 1.00 89.75 81 SER A C 1
ATOM 645 O O . SER A 1 81 ? 7.784 -10.955 -6.853 1.00 89.75 81 SER A O 1
ATOM 647 N N . HIS A 1 82 ? 7.716 -11.721 -8.966 1.00 93.44 82 HIS A N 1
ATOM 648 C CA . HIS A 1 82 ? 8.870 -12.604 -8.831 1.00 93.44 82 HIS A CA 1
ATOM 649 C C . HIS A 1 82 ? 10.167 -11.819 -8.584 1.00 93.44 82 HIS A C 1
ATOM 651 O O . HIS A 1 82 ? 10.875 -12.103 -7.618 1.00 93.44 82 HIS A O 1
ATOM 657 N N . LEU A 1 83 ? 10.434 -10.780 -9.383 1.00 92.94 83 LEU A N 1
ATOM 658 C CA . LEU A 1 83 ? 11.598 -9.900 -9.210 1.00 92.94 83 LEU A CA 1
ATOM 659 C C . LEU A 1 83 ? 11.593 -9.197 -7.850 1.00 92.94 83 LEU A C 1
ATOM 661 O O . LEU A 1 83 ? 12.630 -9.114 -7.195 1.00 92.94 83 LEU A O 1
ATOM 665 N N . ARG A 1 84 ? 10.420 -8.760 -7.375 1.00 93.50 84 ARG A N 1
ATOM 666 C CA . ARG A 1 84 ? 10.269 -8.207 -6.024 1.00 93.50 84 ARG A CA 1
ATOM 667 C C . ARG A 1 84 ? 10.695 -9.214 -4.961 1.00 93.50 84 ARG A C 1
ATOM 669 O O . ARG A 1 84 ? 11.426 -8.848 -4.047 1.00 93.50 84 ARG A O 1
ATOM 676 N N . LYS A 1 85 ? 10.242 -10.466 -5.067 1.00 95.12 85 LYS A N 1
ATOM 677 C CA . LYS A 1 85 ? 10.600 -11.522 -4.112 1.00 95.12 85 LYS A CA 1
ATOM 678 C C . LYS A 1 85 ? 12.105 -11.793 -4.122 1.00 95.12 85 LYS A C 1
ATOM 680 O O . LYS A 1 85 ? 12.704 -11.890 -3.059 1.00 95.12 85 LYS A O 1
ATOM 685 N N . GLN A 1 86 ? 12.719 -11.869 -5.302 1.00 94.44 86 GLN A N 1
ATOM 686 C CA . GLN A 1 86 ? 14.168 -12.051 -5.423 1.00 94.44 86 GLN A CA 1
ATOM 687 C C . GLN A 1 86 ? 14.948 -10.892 -4.792 1.00 94.44 86 GLN A C 1
ATOM 689 O O . GLN A 1 86 ? 15.890 -11.133 -4.041 1.00 94.44 86 GLN A O 1
ATOM 694 N N . PHE A 1 87 ? 14.539 -9.649 -5.065 1.00 94.88 87 PHE A N 1
ATOM 695 C CA . PHE A 1 87 ? 15.144 -8.461 -4.468 1.00 94.88 87 PHE A CA 1
ATOM 696 C C . PHE A 1 87 ? 15.055 -8.484 -2.937 1.00 94.88 87 PHE A C 1
ATOM 698 O O . PHE A 1 87 ? 16.069 -8.268 -2.281 1.00 94.88 87 PHE A O 1
ATOM 705 N N . LEU A 1 88 ? 13.879 -8.783 -2.374 1.00 95.00 88 LEU A N 1
ATOM 706 C CA . LEU A 1 88 ? 13.698 -8.857 -0.921 1.00 95.00 88 LEU A CA 1
ATOM 707 C C . LEU A 1 88 ? 14.582 -9.939 -0.298 1.00 95.00 88 LEU A C 1
ATOM 709 O O . LEU A 1 88 ? 15.315 -9.648 0.634 1.00 95.00 88 LEU A O 1
ATOM 713 N N . ASN A 1 89 ? 14.615 -11.139 -0.883 1.00 94.75 89 ASN A N 1
ATOM 714 C CA . ASN A 1 89 ? 15.474 -12.214 -0.389 1.00 94.75 89 ASN A CA 1
ATOM 715 C C . ASN A 1 89 ? 16.966 -11.827 -0.399 1.00 94.75 89 ASN A C 1
ATOM 717 O O . ASN A 1 89 ? 17.699 -12.171 0.523 1.00 94.75 89 ASN A O 1
ATOM 721 N N . ALA A 1 90 ? 17.430 -11.129 -1.440 1.00 92.12 90 ALA A N 1
ATOM 722 C CA . ALA A 1 90 ? 18.816 -10.668 -1.522 1.00 92.12 90 ALA A CA 1
ATOM 723 C C . ALA A 1 90 ? 19.110 -9.511 -0.553 1.00 92.12 90 ALA A C 1
ATOM 725 O O . ALA A 1 90 ? 20.217 -9.414 -0.029 1.00 92.12 90 ALA A O 1
ATOM 726 N N . LEU A 1 91 ? 18.128 -8.642 -0.303 1.00 93.81 91 LEU A N 1
ATOM 727 C CA . LEU A 1 91 ? 18.229 -7.577 0.691 1.00 93.81 91 LEU A CA 1
ATOM 728 C C . LEU A 1 91 ? 18.307 -8.152 2.110 1.00 93.81 91 LEU A C 1
ATOM 730 O O . LEU A 1 91 ? 19.128 -7.697 2.904 1.00 93.81 91 LEU A O 1
ATOM 734 N N . ASP A 1 92 ? 17.502 -9.167 2.409 1.00 94.12 92 ASP A N 1
ATOM 735 C CA . ASP A 1 92 ? 17.529 -9.865 3.693 1.00 94.12 92 ASP A CA 1
ATOM 736 C C . ASP A 1 92 ? 18.877 -10.572 3.886 1.00 94.12 92 ASP A C 1
ATOM 738 O O . ASP A 1 92 ? 19.493 -10.443 4.941 1.00 94.12 92 ASP A O 1
ATOM 742 N N . ALA A 1 93 ? 19.394 -11.233 2.842 1.00 91.25 93 ALA A N 1
ATOM 743 C CA . ALA A 1 93 ? 20.721 -11.848 2.863 1.00 91.25 93 ALA A CA 1
ATOM 744 C C . ALA A 1 93 ? 21.832 -10.826 3.160 1.00 91.25 93 ALA A C 1
ATOM 746 O O . ALA A 1 93 ? 22.631 -11.059 4.060 1.00 91.25 93 ALA A O 1
ATOM 747 N N . TYR A 1 94 ? 21.834 -9.669 2.486 1.00 92.50 94 TYR A N 1
ATOM 748 C CA . TYR A 1 94 ? 22.782 -8.584 2.769 1.00 92.50 94 TYR A CA 1
ATOM 749 C C . TYR A 1 94 ? 22.643 -8.040 4.196 1.00 92.50 94 TYR A C 1
ATOM 751 O O . TYR A 1 94 ? 23.642 -7.762 4.854 1.00 92.50 94 TYR A O 1
ATOM 759 N N . THR A 1 95 ? 21.410 -7.912 4.687 1.00 91.50 95 THR A N 1
ATOM 760 C CA . THR A 1 95 ? 21.132 -7.427 6.046 1.00 91.50 95 THR A CA 1
ATOM 761 C C . THR A 1 95 ? 21.684 -8.382 7.108 1.00 91.50 95 THR A C 1
ATOM 763 O O . THR A 1 95 ? 22.156 -7.936 8.150 1.00 91.50 95 THR A O 1
ATOM 766 N N . LEU A 1 96 ? 21.658 -9.689 6.831 1.00 91.25 96 LEU A N 1
ATOM 767 C CA . LEU A 1 96 ? 22.178 -10.729 7.718 1.00 91.25 96 LEU A CA 1
ATOM 768 C C . LEU A 1 96 ? 23.700 -10.909 7.608 1.00 91.25 96 LEU A C 1
ATOM 770 O O . LEU A 1 96 ? 24.355 -11.134 8.622 1.00 91.25 96 LEU A O 1
ATOM 774 N N . SER A 1 97 ? 24.262 -10.852 6.397 1.00 89.31 97 SER A N 1
ATOM 775 C CA . SER A 1 97 ? 25.672 -11.177 6.138 1.00 89.31 97 SER A CA 1
ATOM 776 C C . SER A 1 97 ? 26.611 -9.968 6.207 1.00 89.31 97 SER A C 1
ATOM 778 O O . SER A 1 97 ? 27.791 -10.128 6.520 1.00 89.31 97 SER A O 1
ATOM 780 N N . GLY A 1 98 ? 26.119 -8.771 5.869 1.00 86.31 98 GLY A N 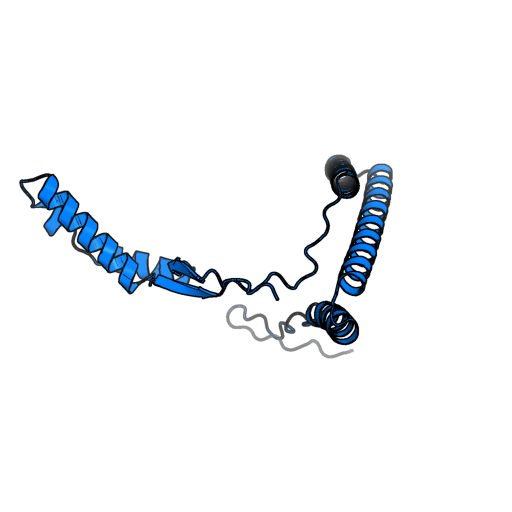1
ATOM 781 C CA . GLY A 1 98 ? 26.915 -7.549 5.720 1.00 86.31 98 GLY A CA 1
ATOM 782 C C . GLY A 1 98 ? 27.928 -7.571 4.565 1.00 86.31 98 GLY A C 1
ATOM 783 O O . GLY A 1 98 ? 28.709 -6.628 4.435 1.00 86.31 98 GLY A O 1
ATOM 784 N N . GLN A 1 99 ? 27.932 -8.613 3.726 1.00 90.56 99 GLN A N 1
ATOM 785 C CA . GLN A 1 99 ? 28.946 -8.821 2.686 1.00 90.56 99 GLN A CA 1
ATOM 786 C C . GLN A 1 99 ? 28.731 -7.927 1.458 1.00 90.56 99 GLN A C 1
ATOM 788 O O . GLN A 1 99 ? 27.605 -7.560 1.101 1.00 90.56 99 GLN A O 1
ATOM 793 N N . ILE A 1 100 ? 29.823 -7.583 0.771 1.00 90.56 100 ILE A N 1
ATOM 794 C CA . ILE A 1 100 ? 29.784 -6.695 -0.401 1.00 90.56 100 ILE A CA 1
ATOM 795 C C . ILE A 1 100 ? 29.139 -7.403 -1.601 1.00 90.56 100 ILE A C 1
ATOM 797 O O . ILE A 1 100 ? 28.402 -6.778 -2.364 1.00 90.56 100 ILE A O 1
ATOM 801 N N . GLU A 1 101 ? 29.347 -8.707 -1.745 1.00 90.50 101 GLU A N 1
ATOM 802 C CA . GLU A 1 101 ? 28.777 -9.526 -2.814 1.00 90.50 101 GLU A CA 1
ATOM 803 C C . GLU A 1 101 ? 27.242 -9.534 -2.746 1.00 90.50 101 GLU A C 1
ATOM 805 O O . GLU A 1 101 ? 26.563 -9.325 -3.756 1.00 90.50 101 GLU A O 1
ATOM 810 N N . ASP A 1 102 ? 26.683 -9.671 -1.541 1.00 85.94 102 ASP A N 1
ATOM 811 C CA . ASP A 1 102 ? 25.236 -9.628 -1.312 1.00 85.94 102 ASP A CA 1
ATOM 812 C C . ASP A 1 102 ? 24.662 -8.219 -1.540 1.00 85.94 102 ASP A C 1
ATOM 814 O O . ASP A 1 102 ? 23.546 -8.054 -2.054 1.00 85.94 102 ASP A O 1
ATOM 818 N N . ARG A 1 103 ? 25.448 -7.174 -1.252 1.00 89.00 103 ARG A N 1
ATOM 819 C CA . ARG A 1 103 ? 25.095 -5.788 -1.592 1.00 89.00 103 ARG A CA 1
ATOM 820 C C . ARG A 1 103 ? 24.993 -5.582 -3.102 1.00 89.00 103 ARG A C 1
ATOM 822 O O . ARG A 1 103 ? 24.027 -4.980 -3.569 1.00 89.00 103 ARG A O 1
ATOM 829 N N . ILE A 1 104 ? 25.972 -6.061 -3.868 1.00 93.31 104 ILE A N 1
ATOM 830 C CA . ILE A 1 104 ? 25.972 -5.941 -5.334 1.00 93.31 104 ILE A CA 1
ATOM 831 C C . ILE A 1 104 ? 24.760 -6.684 -5.903 1.00 93.31 104 ILE A C 1
ATOM 833 O O . ILE A 1 104 ? 23.979 -6.109 -6.664 1.00 93.31 104 ILE A O 1
ATOM 837 N N . ARG A 1 105 ? 24.531 -7.916 -5.441 1.00 92.06 105 ARG A N 1
ATOM 838 C CA . ARG A 1 105 ? 23.399 -8.743 -5.866 1.00 92.06 105 ARG A CA 1
ATOM 839 C C . ARG A 1 105 ? 22.045 -8.096 -5.570 1.00 92.06 105 ARG A C 1
ATOM 841 O O . ARG A 1 105 ? 21.165 -8.078 -6.432 1.00 92.06 105 ARG A O 1
ATOM 848 N N . SER A 1 106 ? 21.855 -7.549 -4.368 1.00 91.62 106 SER A N 1
ATOM 849 C CA . SER A 1 106 ? 20.609 -6.857 -4.010 1.00 91.62 106 SER A CA 1
ATOM 850 C C . SER A 1 106 ? 20.397 -5.589 -4.844 1.00 91.62 106 SER A C 1
ATOM 852 O O . SER A 1 106 ? 19.273 -5.321 -5.278 1.00 91.62 106 SER A O 1
ATOM 854 N N . PHE A 1 107 ? 21.462 -4.841 -5.147 1.00 94.00 107 PHE A N 1
ATOM 855 C CA . PHE A 1 107 ? 21.397 -3.659 -6.006 1.00 94.00 107 PHE A CA 1
ATOM 856 C C . PHE A 1 107 ? 21.002 -4.000 -7.451 1.00 94.00 107 PHE A C 1
ATOM 858 O O . PHE A 1 107 ? 20.138 -3.336 -8.030 1.00 94.00 107 PHE A O 1
ATOM 865 N N . GLU A 1 108 ? 21.584 -5.049 -8.030 1.00 95.06 108 GLU A N 1
ATOM 866 C CA . GLU A 1 108 ? 21.248 -5.513 -9.380 1.00 95.06 108 GLU A CA 1
ATOM 867 C C . GLU A 1 108 ? 19.787 -5.959 -9.483 1.00 95.06 108 GLU A C 1
ATOM 869 O O . GLU A 1 108 ? 19.062 -5.520 -10.382 1.00 95.06 108 GLU A O 1
ATOM 874 N N . LEU A 1 109 ? 19.316 -6.754 -8.519 1.00 94.12 109 LEU A N 1
ATOM 875 C CA . LEU A 1 109 ? 17.927 -7.216 -8.478 1.00 94.12 109 LEU A CA 1
ATOM 876 C C . LEU A 1 109 ? 16.941 -6.060 -8.279 1.00 94.12 109 LEU A C 1
ATOM 878 O O . LEU A 1 109 ? 15.893 -6.021 -8.930 1.00 94.12 109 LEU A O 1
ATOM 882 N N . LYS A 1 110 ? 17.298 -5.070 -7.452 1.00 94.38 110 LYS A N 1
ATOM 883 C CA . LYS A 1 110 ? 16.521 -3.832 -7.308 1.00 94.38 110 LYS A CA 1
ATOM 884 C C . LYS A 1 110 ? 16.415 -3.088 -8.634 1.00 94.38 110 LYS A C 1
ATOM 886 O O . LYS A 1 110 ? 15.322 -2.706 -9.044 1.00 94.38 110 LYS A O 1
ATOM 891 N N . LYS A 1 111 ? 17.541 -2.923 -9.334 1.00 95.88 111 LYS A N 1
ATOM 892 C CA . LYS A 1 111 ? 17.594 -2.254 -10.639 1.00 95.88 111 LYS A CA 1
ATOM 893 C C . LYS A 1 111 ? 16.705 -2.962 -11.662 1.00 95.88 111 LYS A C 1
ATOM 895 O O . LYS A 1 111 ? 15.958 -2.295 -12.378 1.00 95.88 111 LYS A O 1
ATOM 900 N N . MET A 1 112 ? 16.756 -4.293 -11.725 1.00 94.00 112 MET A N 1
ATOM 901 C CA . MET A 1 112 ? 15.900 -5.082 -12.618 1.00 94.00 112 MET A CA 1
ATOM 902 C C . MET A 1 112 ? 14.414 -4.889 -12.298 1.00 94.00 112 MET A C 1
ATOM 904 O O . MET A 1 112 ? 13.614 -4.641 -13.204 1.00 94.00 112 MET A O 1
ATOM 908 N N . TYR A 1 113 ? 14.050 -4.933 -11.016 1.00 94.31 113 TYR A N 1
ATOM 909 C CA . TYR A 1 113 ? 12.682 -4.692 -10.565 1.00 94.31 113 TYR A CA 1
ATOM 910 C C . TYR A 1 113 ? 12.187 -3.281 -10.930 1.00 94.31 113 TYR A C 1
ATOM 912 O O . TYR A 1 113 ? 11.117 -3.136 -11.529 1.00 94.31 113 TYR A O 1
ATOM 920 N N . ASP A 1 114 ? 12.988 -2.247 -10.668 1.00 91.81 114 ASP A N 1
ATOM 921 C CA . ASP A 1 114 ? 12.644 -0.854 -10.978 1.00 91.81 114 ASP A CA 1
ATOM 922 C C . ASP A 1 114 ? 12.474 -0.620 -12.489 1.00 91.81 114 ASP A C 1
ATOM 924 O O . ASP A 1 114 ? 11.549 0.078 -12.926 1.00 91.81 114 ASP A O 1
ATOM 928 N N . LEU A 1 115 ? 13.331 -1.234 -13.313 1.00 93.62 115 LEU A N 1
ATOM 929 C CA . LEU A 1 115 ? 13.208 -1.194 -14.772 1.00 93.62 115 LEU A CA 1
ATOM 930 C C . LEU A 1 115 ? 11.926 -1.883 -15.252 1.00 93.62 115 LEU A C 1
ATOM 932 O O . LEU A 1 115 ? 11.214 -1.322 -16.094 1.00 93.62 115 LEU A O 1
ATOM 936 N N . LYS A 1 116 ? 11.590 -3.052 -14.694 1.00 93.00 116 LYS A N 1
ATOM 937 C CA . LYS A 1 116 ? 10.347 -3.764 -15.022 1.00 93.00 116 LYS A CA 1
ATOM 938 C C . LYS A 1 116 ? 9.121 -2.929 -14.647 1.00 93.00 116 LYS A C 1
ATOM 940 O O . LYS A 1 116 ? 8.237 -2.758 -15.486 1.00 93.00 116 LYS A O 1
ATOM 945 N N . LEU A 1 117 ? 9.084 -2.329 -13.453 1.00 90.50 117 LEU A N 1
ATOM 946 C CA . LEU A 1 117 ? 7.997 -1.428 -13.046 1.00 90.50 117 LEU A CA 1
ATOM 947 C C . LEU A 1 117 ? 7.853 -0.230 -13.989 1.00 90.50 117 LEU A C 1
ATOM 949 O O . LEU A 1 117 ? 6.738 0.138 -14.367 1.00 90.50 117 LEU A O 1
ATOM 953 N N . ARG A 1 118 ? 8.973 0.376 -14.398 1.00 89.88 118 ARG A N 1
ATOM 954 C CA . ARG A 1 118 ? 8.969 1.484 -15.361 1.00 89.88 118 ARG A CA 1
ATOM 955 C C . ARG A 1 118 ? 8.391 1.050 -16.708 1.00 89.88 118 ARG A C 1
ATOM 957 O O . ARG A 1 118 ? 7.618 1.803 -17.296 1.00 89.88 118 ARG A O 1
ATOM 964 N N . SER A 1 119 ? 8.741 -0.144 -17.182 1.00 91.06 119 SER A N 1
ATOM 965 C CA . SER A 1 119 ? 8.200 -0.712 -18.421 1.00 91.06 119 SER A CA 1
ATOM 966 C C . SER A 1 119 ? 6.689 -0.946 -18.329 1.00 91.06 119 SER A C 1
ATOM 968 O O . SER A 1 119 ? 5.939 -0.458 -19.174 1.00 91.06 119 SER A O 1
ATOM 970 N N . LEU A 1 120 ? 6.224 -1.587 -17.253 1.00 89.75 120 LEU A N 1
ATOM 971 C CA . LEU A 1 120 ? 4.802 -1.866 -17.031 1.00 89.75 120 LEU A CA 1
ATOM 972 C C . LEU A 1 120 ? 3.966 -0.587 -16.962 1.00 89.75 120 LEU A C 1
ATOM 974 O O . LEU A 1 120 ? 2.904 -0.511 -17.573 1.00 89.75 120 LEU A O 1
ATOM 978 N N . ARG A 1 121 ? 4.465 0.458 -16.289 1.00 87.31 121 ARG A N 1
ATOM 979 C CA . ARG A 1 121 ? 3.804 1.773 -16.266 1.00 87.31 121 ARG A CA 1
ATOM 980 C C . ARG A 1 121 ? 3.675 2.366 -17.668 1.00 87.31 121 ARG A C 1
ATOM 982 O O . ARG A 1 121 ? 2.600 2.836 -18.025 1.00 87.31 121 ARG A O 1
ATOM 989 N N . LYS A 1 122 ? 4.736 2.307 -18.483 1.00 88.69 122 LYS A N 1
ATOM 990 C CA . LYS A 1 122 ? 4.696 2.784 -19.877 1.00 88.69 122 LYS A CA 1
ATOM 991 C C . LYS A 1 122 ? 3.669 2.016 -20.709 1.00 88.69 122 LYS A C 1
ATOM 993 O O . LYS A 1 122 ? 2.876 2.645 -21.403 1.00 88.69 122 LYS A O 1
ATOM 998 N N . GLN A 1 123 ? 3.663 0.686 -20.616 1.00 89.38 123 GLN A N 1
ATOM 999 C CA . GLN A 1 123 ? 2.716 -0.170 -21.338 1.00 89.38 123 GLN A CA 1
ATOM 1000 C C . GLN A 1 123 ? 1.270 0.109 -20.918 1.00 89.38 123 GLN A C 1
ATOM 1002 O O . GLN A 1 123 ? 0.409 0.293 -21.772 1.00 89.38 123 GLN A O 1
ATOM 1007 N N . ALA A 1 124 ? 1.016 0.227 -19.615 1.00 86.81 124 ALA A N 1
ATOM 1008 C CA . ALA A 1 124 ? -0.304 0.535 -19.081 1.00 86.81 124 ALA A CA 1
ATOM 1009 C C . ALA A 1 124 ? -0.810 1.912 -19.542 1.00 86.81 124 ALA A C 1
ATOM 1011 O O . ALA A 1 124 ? -1.967 2.049 -19.933 1.00 86.81 124 ALA A O 1
ATOM 1012 N N . CYS A 1 125 ? 0.062 2.926 -19.552 1.00 87.25 125 CYS A N 1
ATOM 1013 C CA . CYS A 1 125 ? -0.267 4.245 -20.092 1.00 87.25 125 CYS A CA 1
ATOM 1014 C C . CYS A 1 125 ? -0.557 4.194 -21.599 1.00 87.25 125 CYS A C 1
ATOM 1016 O O . CYS A 1 125 ? -1.508 4.828 -22.052 1.00 87.25 125 CYS A O 1
ATOM 1018 N N . ALA A 1 126 ? 0.231 3.438 -22.370 1.00 88.38 126 ALA A N 1
ATOM 1019 C CA . ALA A 1 126 ? 0.021 3.279 -23.807 1.00 88.38 126 ALA A CA 1
ATOM 1020 C C . ALA A 1 126 ? -1.319 2.593 -24.114 1.00 88.38 126 ALA A C 1
ATOM 1022 O O . ALA A 1 126 ? -2.092 3.117 -24.915 1.00 88.38 126 ALA A O 1
ATOM 1023 N N . ALA A 1 127 ? -1.627 1.490 -23.424 1.00 88.69 127 ALA A N 1
ATOM 1024 C CA . ALA A 1 127 ? -2.905 0.789 -23.539 1.00 88.69 127 ALA A CA 1
ATOM 1025 C C . ALA A 1 127 ? -4.080 1.701 -23.154 1.00 88.69 127 ALA A C 1
ATOM 1027 O O . ALA A 1 127 ? -5.030 1.847 -23.914 1.00 88.69 127 ALA A O 1
ATOM 1028 N N . TYR A 1 128 ? -3.967 2.423 -22.035 1.00 87.94 128 TYR A N 1
ATOM 1029 C CA . TYR A 1 128 ? -4.990 3.372 -21.593 1.00 87.94 128 TYR A CA 1
ATOM 1030 C C . TYR A 1 128 ? -5.289 4.469 -22.626 1.00 87.94 128 TYR A C 1
ATOM 1032 O O . TYR A 1 128 ? -6.444 4.848 -22.813 1.00 87.94 128 TYR A O 1
ATOM 1040 N N . ILE A 1 129 ? -4.259 5.006 -23.288 1.00 87.56 129 ILE A N 1
ATOM 1041 C CA . ILE A 1 129 ? -4.436 6.021 -24.333 1.00 87.56 129 ILE A CA 1
ATOM 1042 C C . ILE A 1 129 ? -5.055 5.395 -25.590 1.00 87.56 129 ILE A C 1
ATOM 1044 O O . ILE A 1 129 ? -5.942 6.011 -26.187 1.00 87.56 129 ILE A O 1
ATOM 1048 N N . ALA A 1 130 ? -4.615 4.193 -25.975 1.00 90.19 130 ALA A N 1
ATOM 1049 C CA . ALA A 1 130 ? -5.111 3.477 -27.149 1.00 90.19 130 ALA A CA 1
ATOM 1050 C C . ALA A 1 130 ? -6.600 3.113 -27.027 1.00 90.19 130 ALA A C 1
ATOM 1052 O O . ALA A 1 130 ? -7.355 3.368 -27.963 1.00 90.19 130 ALA A O 1
ATOM 1053 N N . ASP A 1 131 ? -7.021 2.625 -25.858 1.00 87.56 131 ASP A N 1
ATOM 1054 C CA . ASP A 1 131 ? -8.396 2.191 -25.578 1.00 87.56 131 ASP A CA 1
ATOM 1055 C C . ASP A 1 131 ? -9.365 3.359 -25.318 1.00 87.56 131 ASP A C 1
ATOM 1057 O O . ASP A 1 131 ? -10.565 3.160 -25.128 1.00 87.56 131 ASP A O 1
ATOM 1061 N N . SER A 1 132 ? -8.865 4.599 -25.255 1.00 87.62 132 SER A N 1
ATOM 1062 C CA . SER A 1 132 ? -9.688 5.755 -24.904 1.00 87.62 132 SER A CA 1
ATOM 1063 C C . SER A 1 132 ? -10.443 6.347 -26.098 1.00 87.62 132 SER A C 1
ATOM 1065 O O . SER A 1 132 ? -9.851 6.709 -27.114 1.00 87.62 132 SER A O 1
ATOM 1067 N N . ASP A 1 133 ? -11.745 6.588 -25.911 1.00 87.06 133 ASP A N 1
ATOM 1068 C CA . ASP A 1 133 ? -12.579 7.295 -26.897 1.00 87.06 133 ASP A CA 1
ATOM 1069 C C . ASP A 1 133 ? -12.065 8.721 -27.187 1.00 87.06 133 ASP A C 1
ATOM 1071 O O . ASP A 1 133 ? -12.201 9.240 -28.292 1.00 87.06 133 ASP A O 1
ATOM 1075 N N . ASN A 1 134 ? -11.464 9.379 -26.185 1.00 91.25 134 ASN A N 1
ATOM 1076 C CA . ASN A 1 134 ? -10.886 10.718 -26.307 1.00 91.25 134 ASN A CA 1
ATOM 1077 C C . ASN A 1 134 ? -9.403 10.709 -25.912 1.00 91.25 134 ASN A C 1
ATOM 1079 O O . ASN A 1 134 ? -9.051 10.926 -24.744 1.00 91.25 134 ASN A O 1
ATOM 1083 N N . LYS A 1 135 ? -8.553 10.516 -26.926 1.00 90.25 135 LYS A N 1
ATOM 1084 C CA . LYS A 1 135 ? -7.093 10.412 -26.802 1.00 90.25 135 LYS A CA 1
ATOM 1085 C C . LYS A 1 135 ? -6.469 11.649 -26.164 1.00 90.25 135 LYS A C 1
ATOM 1087 O O . LYS A 1 135 ? -5.699 11.517 -25.217 1.00 90.25 135 LYS A O 1
ATOM 1092 N N . SER A 1 136 ? -6.853 12.852 -26.592 1.00 88.88 136 SER A N 1
ATOM 1093 C CA . SER A 1 136 ? -6.309 14.107 -26.050 1.00 88.88 136 SER A CA 1
ATOM 1094 C C . SER A 1 136 ? -6.588 14.248 -24.551 1.00 88.88 136 SER A C 1
ATOM 1096 O O . SER A 1 136 ? -5.701 14.595 -23.770 1.00 88.88 136 SER A O 1
ATOM 1098 N N . LYS A 1 137 ? -7.803 13.898 -24.108 1.00 86.12 137 LYS A N 1
ATOM 1099 C CA . LYS A 1 137 ? -8.172 13.918 -22.684 1.00 86.12 137 LYS A CA 1
ATOM 1100 C C . LYS A 1 137 ? -7.520 12.784 -21.886 1.00 86.12 137 LYS A C 1
ATOM 1102 O O . LYS A 1 137 ? -7.317 12.939 -20.681 1.00 86.12 137 LYS A O 1
ATOM 1107 N N . ALA A 1 138 ? -7.242 11.640 -22.508 1.00 87.00 138 ALA A N 1
ATOM 1108 C CA . ALA A 1 138 ? -6.531 10.528 -21.878 1.00 87.00 138 ALA A CA 1
ATOM 1109 C C . ALA A 1 138 ? -5.047 10.855 -21.673 1.00 87.00 138 ALA A C 1
ATOM 1111 O O . ALA A 1 138 ? -4.561 10.760 -20.547 1.00 87.00 138 ALA A O 1
ATOM 1112 N N . VAL A 1 139 ? -4.371 11.361 -22.708 1.00 88.88 139 VAL A N 1
ATOM 1113 C CA . VAL A 1 139 ? -3.000 11.889 -22.622 1.00 88.88 139 VAL A CA 1
ATOM 1114 C C . VAL A 1 139 ? -2.915 12.957 -21.537 1.00 88.88 139 VAL A C 1
ATOM 1116 O O . VAL A 1 139 ? -2.042 12.895 -20.670 1.00 88.88 139 VAL A O 1
ATOM 1119 N N . TRP A 1 140 ? -3.865 13.899 -21.516 1.00 86.81 140 TRP A N 1
ATOM 1120 C CA . TRP A 1 140 ? -3.826 14.970 -20.527 1.00 86.81 140 TRP A CA 1
ATOM 1121 C C . TRP A 1 140 ? -3.994 14.455 -19.087 1.00 86.81 140 TRP A C 1
ATOM 1123 O O . TRP A 1 140 ? -3.347 14.943 -18.160 1.00 86.81 140 TRP A O 1
ATOM 1133 N N . ARG A 1 141 ? -4.813 13.413 -18.891 1.00 85.19 141 ARG A N 1
ATOM 1134 C CA . ARG A 1 141 ? -4.949 12.727 -17.597 1.00 85.19 141 ARG A CA 1
ATOM 1135 C C . ARG A 1 141 ? -3.659 12.037 -17.160 1.00 85.19 141 ARG A C 1
ATOM 1137 O O . ARG A 1 141 ? -3.313 12.159 -15.989 1.00 85.19 141 ARG A O 1
ATOM 1144 N N . VAL A 1 142 ? -2.953 11.367 -18.073 1.00 86.50 142 VAL A N 1
ATOM 1145 C CA . VAL A 1 142 ? -1.663 10.718 -17.778 1.00 86.50 142 VAL A CA 1
ATOM 1146 C C . VAL A 1 142 ? -0.633 11.757 -17.324 1.00 86.50 142 VAL A C 1
ATOM 1148 O O . VAL A 1 142 ? -0.070 11.622 -16.242 1.00 86.50 142 VAL A O 1
ATOM 1151 N N . ILE A 1 143 ? -0.456 12.846 -18.079 1.00 85.88 143 ILE A N 1
ATOM 1152 C CA . ILE A 1 143 ? 0.527 13.893 -1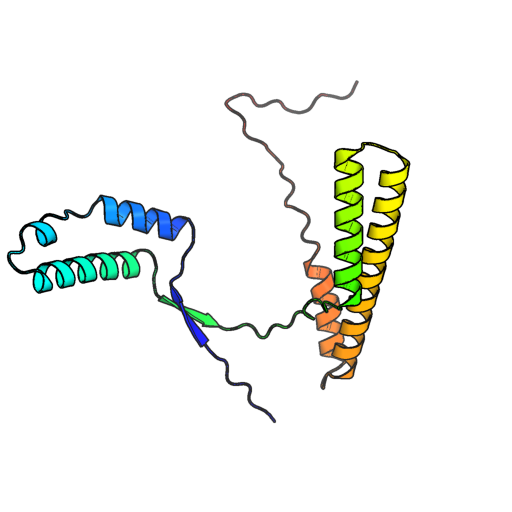7.742 1.00 85.88 143 ILE A CA 1
ATOM 1153 C C . ILE A 1 143 ? 0.191 14.567 -16.401 1.00 85.88 143 ILE A C 1
ATOM 1155 O O . ILE A 1 143 ? 1.076 14.769 -15.571 1.00 85.88 143 ILE A O 1
ATOM 1159 N N . ASN A 1 144 ? -1.079 14.906 -16.155 1.00 85.44 144 ASN A N 1
ATOM 1160 C CA . ASN A 1 144 ? -1.475 15.496 -14.872 1.00 85.44 144 ASN A CA 1
ATOM 1161 C C . ASN A 1 144 ? -1.346 14.519 -13.697 1.00 85.44 144 ASN A C 1
ATOM 1163 O O . ASN A 1 144 ? -1.108 14.960 -12.574 1.00 85.44 144 ASN A O 1
ATOM 1167 N N . GLY A 1 145 ? -1.502 13.215 -13.934 1.00 81.12 145 GLY A N 1
ATOM 1168 C CA . GLY A 1 145 ? -1.245 12.178 -12.936 1.00 81.12 145 GLY A CA 1
ATOM 1169 C C . GLY A 1 145 ? 0.215 12.170 -12.486 1.00 81.12 145 GLY A C 1
ATOM 1170 O O . GLY A 1 145 ? 0.475 12.217 -11.287 1.00 81.12 145 GLY A O 1
ATOM 1171 N N . GLU A 1 146 ? 1.152 12.216 -13.436 1.00 80.06 146 GLU A N 1
ATOM 1172 C CA . GLU A 1 146 ? 2.596 12.273 -13.155 1.00 80.06 146 GLU A CA 1
ATOM 1173 C C . GLU A 1 146 ? 3.000 13.564 -12.418 1.00 80.06 146 GLU A C 1
ATOM 1175 O O . GLU A 1 146 ? 3.839 13.541 -11.520 1.00 80.06 146 GLU A O 1
ATOM 1180 N N . ARG A 1 147 ? 2.369 14.703 -12.737 1.00 75.25 147 ARG A N 1
ATOM 1181 C CA . ARG A 1 147 ? 2.669 15.993 -12.083 1.00 75.25 147 ARG A CA 1
ATOM 1182 C C . ARG A 1 147 ? 2.220 16.065 -10.621 1.00 75.25 147 ARG A C 1
ATOM 1184 O O . ARG A 1 147 ? 2.875 16.729 -9.826 1.00 75.25 147 ARG A O 1
ATOM 1191 N N . LYS A 1 148 ? 1.133 15.381 -10.241 1.00 64.75 148 LYS A N 1
ATOM 1192 C CA . LYS A 1 148 ? 0.601 15.407 -8.861 1.00 64.75 148 LYS A CA 1
ATOM 1193 C C . LYS A 1 148 ? 1.471 14.670 -7.836 1.00 64.75 148 LYS A C 1
ATOM 1195 O O . LYS A 1 148 ? 1.259 14.858 -6.645 1.00 64.75 148 LYS A O 1
ATOM 1200 N N . GLY A 1 149 ? 2.428 13.853 -8.279 1.00 57.16 149 GLY A N 1
ATOM 1201 C CA . GLY A 1 149 ? 3.353 13.128 -7.402 1.00 57.16 149 GLY A CA 1
ATOM 1202 C C . GLY A 1 149 ? 4.511 13.965 -6.848 1.00 57.16 149 GLY A C 1
ATOM 1203 O O . GLY A 1 149 ? 5.259 13.457 -6.023 1.00 57.16 149 GLY A O 1
ATOM 1204 N N . LYS A 1 150 ? 4.665 15.223 -7.283 1.00 52.84 150 LYS A N 1
ATOM 1205 C CA . LYS A 1 150 ? 5.702 16.153 -6.806 1.00 52.84 150 LYS A CA 1
ATOM 1206 C C . LYS A 1 150 ? 5.100 17.299 -5.995 1.00 52.84 150 LYS A C 1
ATOM 1208 O O . LYS A 1 150 ? 5.308 18.467 -6.307 1.00 52.84 150 LYS A O 1
ATOM 1213 N N . VAL A 1 151 ? 4.294 16.976 -4.988 1.00 51.38 151 VAL A N 1
ATOM 1214 C CA . VAL A 1 151 ? 4.179 17.915 -3.870 1.00 51.38 151 VAL A CA 1
ATOM 1215 C C . VAL A 1 151 ? 5.468 17.700 -3.092 1.00 51.38 151 VAL A C 1
ATOM 1217 O O . VAL A 1 151 ? 5.634 16.635 -2.500 1.00 51.38 151 VAL A O 1
ATOM 1220 N N . GLU A 1 152 ? 6.409 18.640 -3.209 1.00 55.53 152 GLU A N 1
ATOM 1221 C CA . GLU A 1 152 ? 7.578 18.690 -2.327 1.00 55.53 152 GLU A CA 1
ATOM 1222 C C . GLU A 1 152 ? 7.082 18.464 -0.891 1.00 55.53 152 GLU A C 1
ATOM 1224 O O . GLU A 1 152 ? 6.050 19.050 -0.528 1.00 55.53 152 GLU A O 1
ATOM 1229 N N . PRO A 1 153 ? 7.714 17.582 -0.092 1.00 51.69 153 PRO A N 1
ATOM 1230 C CA . PRO A 1 153 ? 7.362 17.490 1.315 1.00 51.69 153 PRO A CA 1
ATOM 1231 C C . PRO A 1 153 ? 7.431 18.912 1.862 1.00 51.69 153 PRO A C 1
ATOM 1233 O O . PRO A 1 153 ? 8.428 19.596 1.638 1.00 51.69 153 PRO A O 1
ATOM 1236 N N . ALA A 1 154 ? 6.335 19.378 2.470 1.00 54.16 154 ALA A N 1
ATOM 1237 C CA . ALA A 1 154 ? 6.295 20.697 3.077 1.00 54.16 154 ALA A CA 1
ATOM 1238 C C . ALA A 1 154 ? 7.565 20.836 3.915 1.00 54.16 154 ALA A C 1
ATOM 1240 O O . ALA A 1 154 ? 7.805 20.018 4.803 1.00 54.16 154 ALA A O 1
ATOM 1241 N N . GLU A 1 155 ? 8.405 21.787 3.524 1.00 51.56 155 GLU A N 1
ATOM 1242 C CA . GLU A 1 155 ? 9.674 22.093 4.159 1.00 51.56 155 GLU A CA 1
ATOM 1243 C C . GLU A 1 155 ? 9.385 22.211 5.661 1.00 51.56 155 GLU A C 1
ATOM 1245 O O . GLU A 1 155 ? 8.643 23.101 6.085 1.00 51.56 155 GLU A O 1
ATOM 1250 N N . ILE A 1 156 ? 9.841 21.239 6.459 1.00 54.50 156 ILE A N 1
ATOM 1251 C CA . ILE A 1 156 ? 9.673 21.276 7.913 1.00 54.50 156 ILE A CA 1
ATOM 1252 C C . ILE A 1 156 ? 10.610 22.383 8.375 1.00 54.50 156 ILE A C 1
ATOM 1254 O O . ILE A 1 156 ? 11.795 22.147 8.586 1.00 54.50 156 ILE A O 1
ATOM 1258 N N . ARG A 1 157 ? 10.107 23.619 8.422 1.00 53.66 157 ARG A N 1
ATOM 1259 C CA . ARG A 1 157 ? 10.950 24.783 8.701 1.00 53.66 157 ARG A CA 1
ATOM 1260 C C . ARG A 1 157 ? 11.350 24.883 10.166 1.00 53.66 157 ARG A C 1
ATOM 1262 O O . ARG A 1 157 ? 12.364 25.506 10.432 1.00 53.66 157 ARG A O 1
ATOM 1269 N N . HIS A 1 158 ? 10.640 24.242 11.098 1.00 47.28 158 HIS A N 1
ATOM 1270 C CA . HIS A 1 158 ? 10.979 24.317 12.521 1.00 47.28 158 HIS A CA 1
ATOM 1271 C C . HIS A 1 158 ? 10.616 23.020 13.260 1.00 47.28 158 HIS A C 1
ATOM 1273 O O . HIS A 1 158 ? 9.529 22.471 13.076 1.00 47.28 158 HIS A O 1
ATOM 1279 N N . LEU A 1 159 ? 11.549 22.542 14.085 1.00 36.34 159 LEU A N 1
ATOM 1280 C CA . LEU A 1 159 ? 11.344 21.527 15.117 1.00 36.34 159 LEU A CA 1
ATOM 1281 C C . LEU A 1 159 ? 11.288 22.281 16.449 1.00 36.34 159 LEU A C 1
ATOM 1283 O O . LEU A 1 159 ? 12.297 22.829 16.882 1.00 36.34 159 LEU A O 1
ATOM 1287 N N . GLU A 1 160 ? 10.114 22.342 17.071 1.00 40.47 160 GLU A N 1
ATOM 1288 C CA . GLU A 1 160 ? 9.991 22.816 18.449 1.00 40.47 160 GLU A CA 1
ATOM 1289 C C . GLU A 1 160 ? 10.401 21.671 19.381 1.00 40.47 160 GLU A C 1
ATOM 1291 O O . GLU A 1 160 ? 9.705 20.662 19.493 1.00 40.47 160 GLU A O 1
ATOM 1296 N N . PHE A 1 161 ? 11.565 21.818 20.009 1.00 35.47 161 PHE A N 1
ATOM 1297 C CA . PHE A 1 161 ? 11.939 21.079 21.209 1.00 35.47 161 PHE A CA 1
ATOM 1298 C C . PHE A 1 161 ? 12.002 22.082 22.361 1.00 35.47 161 PHE A C 1
ATOM 1300 O O . PHE A 1 161 ? 12.491 23.194 22.178 1.00 35.47 161 PHE A O 1
ATOM 1307 N N . GLU A 1 162 ? 11.450 21.672 23.499 1.00 44.25 162 GLU A N 1
ATOM 1308 C CA . GLU A 1 162 ? 11.302 22.408 24.760 1.00 44.25 162 GLU A CA 1
ATOM 1309 C C . GLU A 1 162 ? 12.304 23.569 24.960 1.00 44.25 162 GLU A C 1
ATOM 1311 O O . GLU A 1 162 ? 13.505 23.365 25.128 1.00 44.25 162 GLU A O 1
ATOM 1316 N N . ASP A 1 163 ? 11.763 24.793 24.945 1.00 55.59 163 ASP A N 1
ATOM 1317 C CA . ASP A 1 163 ? 12.294 26.041 25.516 1.00 55.59 163 ASP A CA 1
ATOM 1318 C C . ASP A 1 163 ? 13.724 26.515 25.177 1.00 55.59 163 ASP A C 1
ATOM 1320 O O . ASP A 1 163 ? 14.258 27.374 25.881 1.00 55.59 163 ASP A O 1
ATOM 1324 N N . VAL A 1 164 ? 14.336 26.098 24.060 1.00 52.81 164 VAL A N 1
ATOM 1325 C CA . VAL A 1 164 ? 15.539 26.791 23.546 1.00 52.81 164 VAL A CA 1
ATOM 1326 C C . VAL A 1 164 ? 15.519 26.933 22.022 1.00 52.81 164 VAL A C 1
ATOM 1328 O O . VAL A 1 164 ? 15.779 25.993 21.276 1.00 52.81 164 VAL A O 1
ATOM 1331 N N . SER A 1 165 ? 15.282 28.157 21.545 1.00 41.50 165 SER A N 1
ATOM 1332 C CA . SER A 1 165 ? 15.509 28.544 20.152 1.00 41.50 165 SER A CA 1
ATOM 1333 C C . SER A 1 165 ? 17.010 28.698 19.882 1.00 41.50 165 SER A C 1
ATOM 1335 O O . SER A 1 165 ? 17.634 29.632 20.388 1.00 41.50 165 SER A O 1
ATOM 1337 N N . LEU A 1 166 ? 17.587 27.817 19.064 1.00 44.81 166 LEU A N 1
ATOM 1338 C CA . LEU A 1 166 ? 18.916 28.008 18.481 1.00 44.81 166 LEU A CA 1
ATOM 1339 C C . LEU A 1 166 ? 18.763 28.410 17.013 1.00 44.81 166 LEU A C 1
ATOM 1341 O O . LEU A 1 166 ? 18.420 27.591 16.162 1.00 44.81 166 LEU A O 1
ATOM 1345 N N . THR A 1 167 ? 18.999 29.690 16.739 1.00 50.47 167 THR A N 1
ATOM 1346 C CA . THR A 1 167 ? 19.109 30.239 15.386 1.00 50.47 167 THR A CA 1
ATOM 1347 C C . THR A 1 167 ? 20.525 29.982 14.861 1.00 50.47 167 THR A C 1
ATOM 1349 O O . THR A 1 167 ? 21.492 30.236 15.571 1.00 50.47 167 THR A O 1
ATOM 1352 N N . GLU A 1 168 ? 20.582 29.431 13.648 1.00 47.25 168 GLU A N 1
ATOM 1353 C CA . GLU A 1 168 ? 21.691 29.229 12.695 1.00 47.25 168 GLU A CA 1
ATOM 1354 C C . GLU A 1 168 ? 23.127 29.648 13.111 1.00 47.25 168 GLU A C 1
ATOM 1356 O O . GLU A 1 168 ? 23.351 30.790 13.516 1.00 47.25 168 GLU A O 1
ATOM 1361 N N . PRO A 1 169 ? 24.147 28.779 12.927 1.00 52.72 169 PRO A N 1
ATOM 1362 C CA . PRO A 1 169 ? 25.540 29.187 13.070 1.00 52.72 169 PRO A CA 1
ATOM 1363 C C . PRO A 1 169 ? 25.949 30.127 11.926 1.00 52.72 169 PRO A C 1
ATOM 1365 O O . PRO A 1 169 ? 25.795 29.807 10.751 1.00 52.72 169 PRO A O 1
ATOM 1368 N N . VAL A 1 170 ? 26.488 31.284 12.308 1.00 45.84 170 VAL A N 1
ATOM 1369 C CA . VAL A 1 170 ? 27.120 32.273 11.427 1.00 45.84 170 VAL A CA 1
ATOM 1370 C C . VAL A 1 170 ? 28.365 31.663 10.776 1.00 45.84 170 VAL A C 1
ATOM 1372 O O . VAL A 1 170 ? 29.202 31.088 11.473 1.00 45.84 170 VAL A O 1
ATOM 1375 N N . ASP A 1 171 ? 28.476 31.819 9.456 1.00 43.12 171 ASP A N 1
ATOM 1376 C CA . ASP A 1 171 ? 29.660 31.482 8.660 1.00 43.12 171 ASP A CA 1
ATOM 1377 C C . ASP A 1 171 ? 30.930 32.153 9.225 1.00 43.12 171 ASP A C 1
ATOM 1379 O O . ASP A 1 171 ? 30.962 33.374 9.418 1.00 43.12 171 ASP A O 1
ATOM 1383 N N . ILE A 1 172 ? 31.991 31.365 9.441 1.00 37.66 172 ILE A N 1
ATOM 1384 C CA . ILE A 1 172 ? 33.388 31.832 9.526 1.00 37.66 172 ILE A CA 1
ATOM 1385 C C . ILE A 1 172 ? 34.216 31.023 8.534 1.00 37.66 172 ILE A C 1
ATOM 1387 O O . ILE A 1 172 ? 34.149 29.774 8.606 1.00 37.66 172 ILE A O 1
#

Sequence (172 aa):
MKRTLQISSTRRCINSNSLESLKIFLSLQSWEAVLECNNVDSAYNKFLMIITLALNTSCPLRKFRQRPNSSVNHVFDAEASHLRKQFLNALDAYTLSGQIEDRIRSFELKKMYDLKLRSLRKQACAAYIADSDNKSKAVWRVINGERKGKVEPAEIRHLEFEDVSLTEPVDI

Foldseek 3Di:
DDPDPFDKDKDWDDDPQLVVQLVVLVVPDDLCCLVVDPDPVSSVVVVVVSNVVSCCVSTNIDIDTDDPCLPLPQPDDPVLVVLVVQLVVLVVVCVVPVDPVSVVSSVVSVVVSVVVSVVSNVVSLVVQLVPDPDNVVSVVSSVVVVVVVPPPDPPCVDDDDPDDDDDDDDDD

pLDDT: mean 79.23, std 17.24, range [35.47, 95.88]

Secondary structure (DSSP, 8-state):
-------EEEEE---HHHHHHHHHHHHT---HHHHT-SSHHHHHHHHHHHHHHHHHHHS-EEEEE-----S------HHHHHHHHHHHHHHHHHHHH--HHHHHHHHHHHHHHHHHHHHHHHHHHHHHHHT-S-HHHHHHHHHHHHHTT------------TT-----PPP-

Organism: NCBI:txid1464854